Protein AF-A0A2R4WZZ5-F1 (afdb_monomer_lite)

Radius of gyration: 25.38 Å; chains: 1; bounding box: 62×21×71 Å

pLDDT: mean 88.82, std 11.46, range [47.94, 98.69]

Sequence (96 aa):
MSRPRLDRGIDLRAAFGVGTLFVVLAWVFATADLGPAAGFGTDSVTDGVGFALLGLIDASPLVTEGFLLAFILLAVVLDAALGGAVHLARREGGEH

Structure (mmCIF, N/CA/C/O backbone):
data_AF-A0A2R4WZZ5-F1
#
_entry.id   AF-A0A2R4WZZ5-F1
#
loop_
_atom_site.group_PDB
_atom_site.id
_atom_site.type_symbol
_atom_site.label_atom_id
_atom_site.label_alt_id
_atom_site.label_comp_id
_atom_site.label_asym_id
_atom_site.label_entity_id
_atom_site.label_seq_id
_atom_site.pdbx_PDB_ins_code
_atom_site.Cartn_x
_atom_site.Cartn_y
_atom_site.Cartn_z
_atom_site.occupancy
_atom_site.B_iso_or_equiv
_atom_site.auth_seq_id
_atom_site.auth_comp_id
_atom_site.auth_asym_id
_atom_site.auth_atom_id
_atom_site.pdbx_PDB_model_num
ATOM 1 N N . MET A 1 1 ? -40.838 -8.031 -5.671 1.00 51.09 1 MET A N 1
ATOM 2 C CA . MET A 1 1 ? -39.426 -8.379 -5.949 1.00 51.09 1 MET A CA 1
ATOM 3 C C . MET A 1 1 ? -39.217 -8.437 -7.454 1.00 51.09 1 MET A C 1
ATOM 5 O O . MET A 1 1 ? -39.821 -9.283 -8.102 1.00 51.09 1 MET A O 1
ATOM 9 N N . SER A 1 2 ? -38.427 -7.519 -8.016 1.00 64.31 2 SER A N 1
ATOM 10 C CA . SER A 1 2 ? -38.055 -7.556 -9.437 1.00 64.31 2 SER A CA 1
ATOM 11 C C . SER A 1 2 ? -36.894 -8.536 -9.619 1.00 64.31 2 SER A C 1
ATOM 13 O O . SER A 1 2 ? -35.930 -8.486 -8.859 1.00 64.31 2 SER A O 1
ATOM 15 N N . ARG A 1 3 ? -37.008 -9.474 -10.566 1.00 69.00 3 ARG A N 1
ATOM 16 C CA . ARG A 1 3 ? -35.958 -10.469 -10.835 1.00 69.00 3 ARG A CA 1
ATOM 17 C C . ARG A 1 3 ? -34.821 -9.808 -11.631 1.00 69.00 3 ARG A C 1
ATOM 19 O O . ARG A 1 3 ? -35.129 -9.206 -12.662 1.00 69.00 3 ARG A O 1
ATOM 26 N N . PRO A 1 4 ? -33.544 -9.939 -11.222 1.00 73.25 4 PRO A N 1
ATOM 27 C CA . PRO A 1 4 ? -32.418 -9.479 -12.028 1.00 73.25 4 PRO A CA 1
ATOM 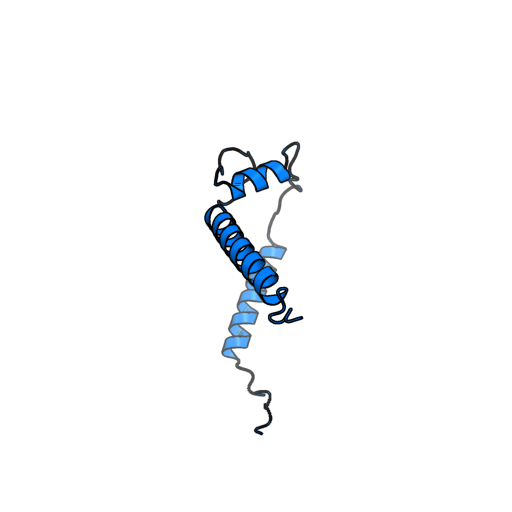28 C C . PRO A 1 4 ? -32.430 -10.210 -13.372 1.00 73.25 4 PRO A C 1
ATOM 30 O O . PRO A 1 4 ? -32.533 -11.438 -13.420 1.00 73.25 4 PRO A O 1
ATOM 33 N N . ARG A 1 5 ? -32.367 -9.459 -14.471 1.00 74.69 5 ARG A N 1
ATOM 34 C CA . ARG A 1 5 ? -32.235 -10.005 -15.822 1.00 74.69 5 ARG A CA 1
ATOM 35 C C . ARG A 1 5 ? -30.807 -9.746 -16.268 1.00 74.69 5 ARG A C 1
ATOM 37 O O . ARG A 1 5 ? -30.372 -8.603 -16.242 1.00 74.69 5 ARG A O 1
ATOM 44 N N . LEU A 1 6 ? -30.098 -10.804 -16.652 1.00 64.44 6 LEU A N 1
ATOM 45 C CA . LEU A 1 6 ? -28.835 -10.673 -17.370 1.00 64.44 6 LEU A CA 1
ATOM 46 C C . LEU A 1 6 ? -29.111 -9.875 -18.643 1.00 64.44 6 LEU A C 1
ATOM 48 O O . LEU A 1 6 ? -29.947 -10.292 -19.452 1.00 64.44 6 LEU A O 1
ATOM 52 N N . ASP A 1 7 ? -28.453 -8.726 -18.776 1.00 69.12 7 ASP A N 1
ATOM 53 C CA . ASP A 1 7 ? -28.462 -7.971 -20.018 1.00 69.12 7 ASP A CA 1
ATOM 54 C C . ASP A 1 7 ? -27.798 -8.843 -21.088 1.00 69.12 7 ASP A C 1
ATOM 56 O O . ASP A 1 7 ? -26.631 -9.215 -20.981 1.00 69.12 7 ASP A O 1
ATOM 60 N N . ARG A 1 8 ? -28.594 -9.280 -22.067 1.00 70.56 8 ARG A N 1
ATOM 61 C CA . ARG A 1 8 ? -28.127 -10.127 -23.175 1.00 70.56 8 ARG A CA 1
ATOM 62 C C . ARG A 1 8 ? -27.583 -9.284 -24.329 1.00 70.56 8 ARG A C 1
ATOM 64 O O . ARG A 1 8 ? -27.190 -9.849 -25.346 1.00 70.56 8 ARG A O 1
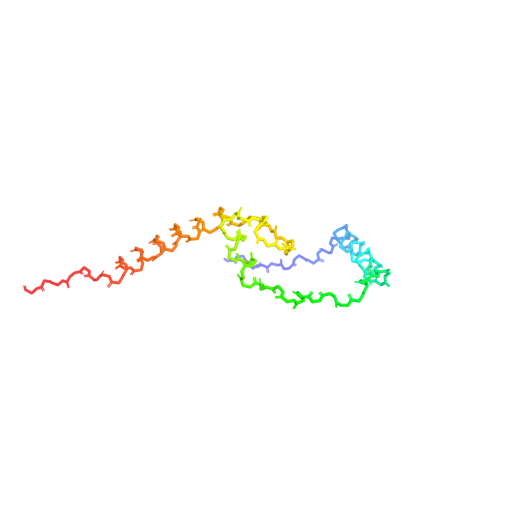ATOM 71 N N . GLY A 1 9 ? -27.593 -7.956 -24.195 1.00 73.06 9 GLY A N 1
ATOM 72 C CA . GLY A 1 9 ? -26.945 -7.048 -25.125 1.00 73.06 9 GLY A CA 1
ATOM 73 C C . GLY A 1 9 ? -25.434 -7.134 -24.967 1.00 73.06 9 GLY A C 1
ATOM 74 O O . GLY A 1 9 ? -24.870 -6.613 -24.012 1.00 73.06 9 GLY A O 1
ATOM 75 N N . ILE A 1 10 ? -24.762 -7.794 -25.907 1.00 73.06 10 ILE A N 1
ATOM 76 C CA . ILE A 1 10 ? -23.307 -7.689 -26.006 1.00 73.06 10 ILE A CA 1
ATOM 77 C C . ILE A 1 10 ? -22.995 -6.274 -26.502 1.00 73.06 10 ILE A C 1
ATOM 79 O O . ILE A 1 10 ? -23.304 -5.938 -27.647 1.00 73.06 10 ILE A O 1
ATOM 83 N N . ASP A 1 11 ? -22.376 -5.448 -25.658 1.00 84.44 11 ASP A N 1
ATOM 84 C CA . ASP A 1 11 ? -21.825 -4.168 -26.096 1.00 84.44 11 ASP A CA 1
ATOM 85 C C . ASP A 1 11 ? -20.552 -4.419 -26.914 1.00 84.44 11 ASP A C 1
ATOM 87 O O . ASP A 1 11 ? -19.456 -4.635 -26.387 1.00 84.44 11 ASP A O 1
ATOM 91 N N . LEU A 1 12 ? -20.714 -4.398 -28.236 1.00 83.12 12 LEU A N 1
ATOM 92 C CA . LEU A 1 12 ? -19.634 -4.599 -29.198 1.00 83.12 12 LEU A CA 1
ATOM 93 C C . LEU A 1 12 ? -18.498 -3.578 -29.036 1.00 83.12 12 LEU A C 1
ATOM 95 O O . LEU A 1 12 ? -17.356 -3.893 -29.366 1.00 83.12 12 LEU A O 1
ATOM 99 N N . ARG A 1 13 ? -18.772 -2.379 -28.504 1.00 87.12 13 ARG A N 1
ATOM 100 C CA . ARG A 1 13 ? -17.742 -1.355 -28.271 1.00 87.12 13 ARG A CA 1
ATOM 101 C C . ARG A 1 13 ? -16.860 -1.737 -27.090 1.00 87.12 13 ARG A C 1
ATOM 103 O O . ARG A 1 13 ? -15.637 -1.674 -27.197 1.00 87.12 13 ARG A O 1
ATOM 110 N N . ALA A 1 14 ? -17.474 -2.184 -25.996 1.00 86.38 14 ALA A N 1
ATOM 111 C CA . ALA A 1 14 ? -16.754 -2.690 -24.832 1.00 86.38 14 ALA A CA 1
ATOM 112 C C . ALA A 1 14 ? -15.952 -3.955 -25.181 1.00 86.38 14 ALA A C 1
ATOM 114 O O . ALA A 1 14 ? -14.770 -4.048 -24.847 1.00 86.38 14 ALA A O 1
ATOM 115 N N . ALA A 1 15 ? -16.559 -4.889 -25.925 1.00 86.94 15 ALA A N 1
ATOM 116 C CA . ALA A 1 15 ? -15.890 -6.105 -26.386 1.00 86.94 15 ALA A CA 1
ATOM 117 C C . ALA A 1 15 ? -14.664 -5.793 -27.261 1.00 86.94 15 ALA A C 1
ATOM 119 O O . ALA A 1 15 ? -13.603 -6.389 -27.077 1.00 86.94 15 ALA A O 1
ATOM 120 N N . PHE A 1 16 ? -14.778 -4.819 -28.167 1.00 94.50 16 PHE A N 1
ATOM 121 C CA . PHE A 1 16 ? -13.660 -4.368 -28.993 1.00 94.50 16 PHE A CA 1
ATOM 122 C C . PHE A 1 16 ? -12.550 -3.703 -28.168 1.00 94.50 16 PHE A C 1
ATOM 124 O O . PHE A 1 16 ? -11.372 -3.973 -28.402 1.00 94.50 16 PHE A O 1
ATOM 131 N N . GLY A 1 17 ? -12.903 -2.870 -27.183 1.00 94.31 17 GLY A N 1
ATOM 132 C CA . GLY A 1 17 ? -11.928 -2.212 -26.309 1.00 94.31 17 GLY A CA 1
ATOM 133 C C . GLY A 1 17 ? -11.105 -3.213 -25.498 1.00 94.31 17 GLY A C 1
ATOM 134 O O . GLY A 1 17 ? -9.875 -3.171 -25.521 1.00 94.31 17 GLY A O 1
ATOM 135 N N . VAL A 1 18 ? -11.773 -4.170 -24.849 1.00 94.12 18 VAL A N 1
ATOM 136 C CA . VAL A 1 18 ? -11.103 -5.234 -24.085 1.00 94.12 18 VAL A CA 1
ATOM 137 C C . VAL A 1 18 ? -10.287 -6.142 -25.006 1.00 94.12 18 VAL A C 1
ATOM 139 O O . VAL A 1 18 ? -9.142 -6.456 -24.688 1.00 94.12 18 VAL A O 1
ATOM 142 N N . GLY A 1 19 ? -10.835 -6.523 -26.164 1.00 96.44 19 GLY A N 1
ATOM 143 C CA . GLY A 1 19 ? -10.127 -7.343 -27.149 1.00 96.44 19 GLY A CA 1
ATOM 144 C C . GLY A 1 19 ? -8.851 -6.671 -27.656 1.00 96.44 19 GLY A C 1
ATOM 145 O O . GLY A 1 19 ? -7.806 -7.309 -27.738 1.00 96.44 19 GLY A O 1
ATOM 146 N N . THR A 1 20 ? -8.909 -5.364 -27.918 1.00 96.88 20 THR A N 1
ATOM 147 C CA . THR A 1 20 ? -7.746 -4.575 -28.342 1.00 96.88 20 THR A CA 1
ATOM 148 C C . THR A 1 20 ? -6.683 -4.526 -27.247 1.00 96.88 20 THR A C 1
ATOM 150 O O . THR A 1 20 ? -5.520 -4.820 -27.517 1.00 96.88 20 THR A O 1
ATOM 153 N N . LEU A 1 21 ? -7.071 -4.219 -26.002 1.00 96.88 21 LEU A N 1
ATOM 154 C CA . LEU A 1 21 ? -6.147 -4.219 -24.864 1.00 96.88 21 LEU A CA 1
ATOM 155 C C . LEU A 1 21 ? -5.488 -5.593 -24.676 1.00 96.88 21 LEU A C 1
ATOM 157 O O . LEU A 1 21 ? -4.282 -5.673 -24.460 1.00 96.88 21 LEU A O 1
ATOM 161 N N . PHE A 1 22 ? -6.262 -6.671 -24.811 1.00 97.56 22 PHE A N 1
ATOM 162 C CA . PHE A 1 22 ? -5.750 -8.034 -24.715 1.00 97.56 22 PHE A CA 1
ATOM 163 C C . PHE A 1 22 ? -4.713 -8.338 -25.800 1.00 97.56 22 PHE A C 1
ATOM 165 O O . PHE A 1 22 ? -3.648 -8.862 -25.485 1.00 97.56 22 PHE A O 1
ATOM 172 N N . VAL A 1 23 ? -4.983 -7.978 -27.059 1.00 98.25 23 VAL A N 1
ATOM 173 C CA . VAL A 1 23 ? -4.034 -8.181 -28.168 1.00 98.25 23 VAL A CA 1
ATOM 174 C C . VAL A 1 23 ? -2.740 -7.400 -27.938 1.00 98.25 23 VAL A C 1
ATOM 176 O O . VAL A 1 23 ? -1.661 -7.948 -28.149 1.00 98.25 23 VAL A O 1
ATOM 179 N N . VAL A 1 24 ? -2.826 -6.156 -27.457 1.00 98.19 24 VAL A N 1
ATOM 180 C CA . VAL A 1 24 ? -1.644 -5.346 -27.119 1.00 98.19 24 VAL A CA 1
ATOM 181 C C . VAL A 1 24 ? -0.829 -6.002 -26.005 1.00 98.19 24 VAL A C 1
ATOM 183 O O . VAL A 1 24 ? 0.379 -6.155 -26.152 1.00 98.19 24 VAL A O 1
ATOM 186 N N . LEU A 1 25 ? -1.470 -6.440 -24.917 1.00 97.75 25 LEU A N 1
ATOM 187 C CA . LEU A 1 25 ? -0.782 -7.123 -23.816 1.00 97.75 25 LEU A CA 1
ATOM 188 C C . LEU A 1 25 ? -0.150 -8.443 -24.268 1.00 97.75 25 LEU A C 1
ATOM 190 O O . LEU A 1 25 ? 0.999 -8.711 -23.933 1.00 97.75 25 LEU A O 1
ATOM 194 N N . ALA A 1 26 ? -0.863 -9.241 -25.066 1.00 97.56 26 ALA A N 1
ATOM 195 C CA . ALA A 1 26 ? -0.343 -10.489 -25.617 1.00 97.56 26 ALA A CA 1
ATOM 196 C C . ALA A 1 26 ? 0.883 -10.246 -26.507 1.00 97.56 26 ALA A C 1
ATOM 198 O O . ALA A 1 26 ? 1.875 -10.962 -26.394 1.00 97.56 26 ALA A O 1
ATOM 199 N N . TRP A 1 27 ? 0.839 -9.212 -27.351 1.00 98.00 27 TRP A N 1
ATOM 200 C CA . TRP A 1 27 ? 1.974 -8.804 -28.174 1.00 98.00 27 TRP A CA 1
ATOM 201 C C . TRP A 1 27 ? 3.171 -8.371 -27.324 1.00 98.00 27 TRP A C 1
ATOM 203 O O . TRP A 1 27 ? 4.285 -8.836 -27.556 1.00 98.00 27 TRP A O 1
ATOM 213 N N . VAL A 1 28 ? 2.949 -7.518 -26.318 1.00 97.19 28 VAL A N 1
ATOM 214 C CA . VAL A 1 28 ? 4.001 -7.076 -25.392 1.00 97.19 28 VAL A CA 1
ATOM 215 C C . VAL A 1 28 ? 4.619 -8.276 -24.683 1.00 97.19 28 VAL A C 1
ATOM 217 O O . VAL A 1 28 ? 5.830 -8.421 -24.713 1.00 97.19 28 VAL A O 1
ATOM 220 N N . PHE A 1 29 ? 3.822 -9.186 -24.121 1.00 95.12 29 PHE A N 1
ATOM 221 C CA . PHE A 1 29 ? 4.357 -10.363 -23.432 1.00 95.12 29 PHE A CA 1
ATOM 222 C C . PHE A 1 29 ? 5.099 -11.331 -24.356 1.00 95.12 29 PHE A C 1
ATOM 224 O O . PHE A 1 29 ? 6.089 -11.917 -23.934 1.00 95.12 29 PHE A O 1
ATOM 231 N N . ALA A 1 30 ? 4.656 -11.496 -25.604 1.00 95.69 30 ALA A N 1
ATOM 232 C CA . ALA A 1 30 ? 5.332 -12.363 -26.568 1.00 95.69 30 ALA A CA 1
ATOM 233 C C . ALA A 1 30 ? 6.670 -11.787 -27.061 1.00 95.69 30 ALA A C 1
ATOM 235 O O . ALA A 1 30 ? 7.541 -12.542 -27.485 1.00 95.69 30 ALA A O 1
ATOM 236 N N . THR A 1 31 ? 6.813 -10.460 -27.049 1.00 96.31 31 THR A N 1
ATOM 237 C CA . THR A 1 31 ? 7.990 -9.751 -27.578 1.00 96.31 31 THR A CA 1
ATOM 238 C C . THR A 1 31 ? 8.907 -9.192 -26.493 1.00 96.31 31 THR A C 1
ATOM 240 O O . THR A 1 31 ? 10.014 -8.758 -26.807 1.00 96.31 31 THR A O 1
ATOM 243 N N . ALA A 1 32 ? 8.473 -9.195 -25.233 1.00 95.25 32 ALA A N 1
ATOM 244 C CA . ALA A 1 32 ? 9.245 -8.678 -24.117 1.00 95.25 32 ALA A CA 1
ATOM 245 C C . ALA A 1 32 ? 10.479 -9.548 -23.859 1.00 95.25 32 ALA A C 1
ATOM 247 O O . ALA A 1 32 ? 10.370 -10.750 -23.619 1.00 95.25 32 ALA A O 1
ATOM 248 N N . ASP A 1 33 ? 11.647 -8.913 -23.844 1.00 92.25 33 ASP A N 1
ATOM 249 C CA . ASP A 1 33 ? 12.851 -9.491 -23.262 1.00 92.25 33 ASP A CA 1
ATOM 250 C C . ASP A 1 33 ? 12.905 -9.107 -21.781 1.00 92.25 33 ASP A C 1
ATOM 252 O O . ASP A 1 33 ? 12.995 -7.930 -21.429 1.00 92.25 33 ASP A O 1
ATOM 256 N N . LEU A 1 34 ? 12.788 -10.110 -20.915 1.00 84.88 34 LEU A N 1
ATOM 257 C CA . LEU A 1 34 ? 12.831 -9.938 -19.463 1.00 84.88 34 LEU A CA 1
ATOM 258 C C . LEU A 1 34 ? 14.262 -10.038 -18.914 1.00 84.88 34 LEU A C 1
ATOM 260 O O . LEU A 1 34 ? 14.473 -9.814 -17.723 1.00 84.88 34 LEU A O 1
ATOM 264 N N . GLY A 1 35 ? 15.241 -10.369 -19.763 1.00 86.81 35 GLY A N 1
ATOM 265 C CA . GLY A 1 35 ? 16.603 -10.651 -19.342 1.00 86.81 35 GLY A CA 1
ATOM 266 C C . GLY A 1 35 ? 16.711 -11.886 -18.433 1.00 86.81 35 GLY A C 1
ATOM 267 O O . GLY A 1 35 ? 15.760 -12.657 -18.266 1.00 86.81 35 GLY A O 1
ATOM 268 N N . PRO A 1 36 ? 17.894 -12.128 -17.847 1.00 87.56 36 PRO A N 1
ATOM 269 C CA . PRO A 1 36 ? 18.074 -13.181 -16.855 1.00 87.56 36 PRO A CA 1
ATOM 270 C C . PRO A 1 36 ? 17.275 -12.876 -15.582 1.00 87.56 36 PRO A C 1
ATOM 272 O O . PRO A 1 36 ? 17.148 -11.722 -15.179 1.00 87.56 36 PRO A O 1
ATOM 275 N N . ALA A 1 37 ? 16.782 -13.924 -14.915 1.00 81.56 37 ALA A N 1
ATOM 276 C CA . ALA A 1 37 ? 16.061 -13.790 -13.653 1.00 81.56 37 ALA A CA 1
ATOM 277 C C . ALA A 1 37 ? 16.937 -13.094 -12.595 1.00 81.56 37 ALA A C 1
ATOM 279 O O . ALA A 1 37 ? 17.848 -13.697 -12.024 1.00 81.56 37 ALA A O 1
ATOM 280 N N . ALA A 1 38 ? 16.648 -11.821 -12.334 1.00 78.31 38 ALA A N 1
ATOM 281 C CA . ALA A 1 38 ? 17.257 -11.051 -11.263 1.00 78.31 38 ALA A CA 1
ATOM 282 C C . ALA A 1 38 ? 16.493 -11.339 -9.963 1.00 78.31 38 ALA A C 1
ATOM 284 O O . ALA A 1 38 ? 15.386 -10.851 -9.752 1.00 78.31 38 ALA A O 1
ATOM 285 N N . GLY A 1 39 ? 17.055 -12.198 -9.111 1.00 81.38 39 GLY A N 1
ATOM 286 C CA . GLY A 1 39 ? 16.610 -12.309 -7.721 1.00 81.38 39 GLY A CA 1
ATOM 287 C C . GLY A 1 39 ? 17.094 -11.117 -6.888 1.00 81.38 39 GLY A C 1
ATOM 288 O O . GLY A 1 39 ? 17.806 -10.248 -7.381 1.00 81.38 39 GLY A O 1
ATOM 289 N N . PHE A 1 40 ? 16.788 -11.115 -5.594 1.00 82.50 40 PHE A N 1
ATOM 290 C CA . PHE A 1 40 ? 17.207 -10.052 -4.666 1.00 82.50 40 PHE A CA 1
ATOM 291 C C . PHE A 1 40 ? 18.670 -10.171 -4.195 1.00 82.50 40 PHE A C 1
ATOM 293 O O . PHE A 1 40 ? 19.061 -9.536 -3.225 1.00 82.50 40 PHE A O 1
ATOM 300 N N . GLY A 1 41 ? 19.489 -10.997 -4.857 1.00 85.19 41 GLY A N 1
ATOM 301 C CA . GLY A 1 41 ? 20.896 -11.189 -4.500 1.00 85.19 41 GLY A CA 1
ATOM 302 C C . GLY A 1 41 ? 21.087 -11.546 -3.020 1.00 85.19 41 GLY A C 1
ATOM 303 O O . GLY A 1 41 ? 20.527 -12.530 -2.538 1.00 85.19 41 GLY A O 1
ATOM 304 N N . THR A 1 42 ? 21.896 -10.746 -2.322 1.00 85.69 42 THR A N 1
A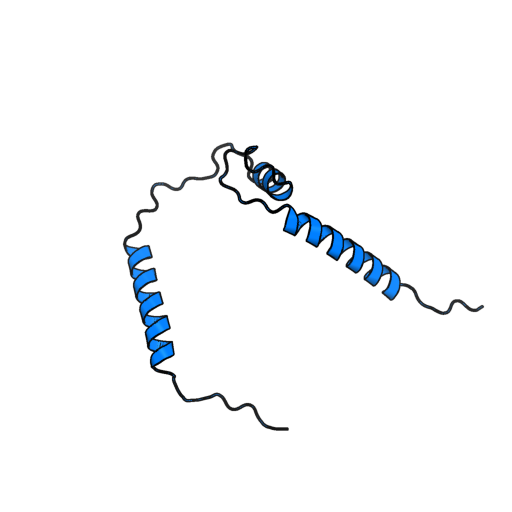TOM 305 C CA . THR A 1 42 ? 22.130 -10.823 -0.868 1.00 85.69 42 THR A CA 1
ATOM 306 C C . THR A 1 42 ? 21.272 -9.845 -0.064 1.00 85.69 42 THR A C 1
ATOM 308 O 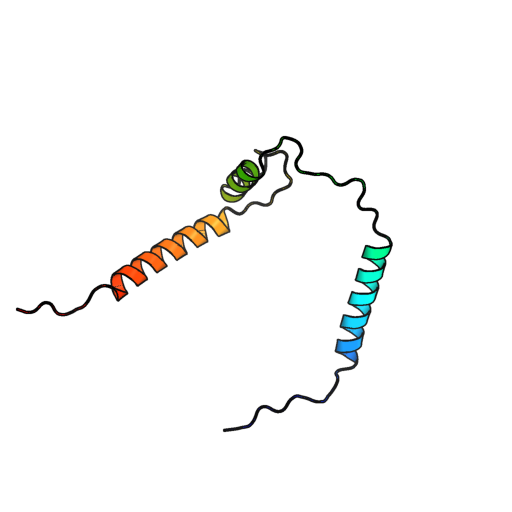O . THR A 1 42 ? 21.403 -9.790 1.157 1.00 85.69 42 THR A O 1
ATOM 311 N N . ASP A 1 43 ? 20.437 -9.048 -0.727 1.00 89.38 43 ASP A N 1
ATOM 312 C CA . ASP A 1 43 ? 19.682 -7.980 -0.088 1.00 89.38 43 ASP A CA 1
ATOM 313 C C . ASP A 1 43 ? 18.457 -8.537 0.654 1.00 89.38 43 ASP A C 1
ATOM 315 O O . ASP A 1 43 ? 17.738 -9.418 0.172 1.00 89.38 43 ASP A O 1
ATOM 319 N N . SER A 1 44 ? 18.204 -8.017 1.858 1.00 89.81 44 SER A N 1
ATOM 320 C CA . SER A 1 44 ? 17.062 -8.425 2.682 1.00 89.81 44 SER A CA 1
ATOM 321 C C . SER A 1 44 ? 15.778 -7.767 2.179 1.00 89.81 44 SER A C 1
ATOM 323 O O . SER A 1 44 ? 15.567 -6.563 2.338 1.00 89.81 44 SER A O 1
ATOM 325 N N . VAL A 1 45 ? 14.873 -8.577 1.622 1.00 91.75 45 VAL A N 1
ATOM 326 C CA . VAL A 1 45 ? 13.520 -8.131 1.241 1.00 91.75 45 VAL A CA 1
ATOM 327 C C . VAL A 1 45 ? 12.752 -7.627 2.463 1.00 91.75 45 VAL A C 1
ATOM 329 O O . VAL A 1 45 ? 12.033 -6.635 2.376 1.00 91.75 45 VAL A O 1
ATOM 332 N N . THR A 1 46 ? 12.928 -8.279 3.614 1.00 93.75 46 THR A N 1
ATOM 333 C CA . THR A 1 46 ? 12.290 -7.878 4.873 1.00 93.75 46 THR A CA 1
ATOM 334 C C . THR A 1 46 ? 12.717 -6.472 5.287 1.00 93.75 46 THR A C 1
ATOM 336 O O . THR A 1 46 ? 11.868 -5.671 5.678 1.00 93.75 46 THR A O 1
ATOM 339 N N . ASP A 1 47 ? 14.004 -6.150 5.146 1.00 94.00 47 ASP A N 1
ATOM 340 C CA . ASP A 1 47 ? 14.531 -4.827 5.490 1.00 94.00 47 ASP A CA 1
ATOM 341 C C . ASP A 1 47 ? 13.986 -3.781 4.517 1.00 94.00 47 ASP A C 1
ATOM 343 O O . ASP A 1 47 ? 13.486 -2.747 4.951 1.00 94.00 47 ASP A O 1
ATOM 347 N N . GLY A 1 48 ? 13.987 -4.082 3.212 1.00 94.12 48 GLY A N 1
ATOM 348 C CA . GLY A 1 48 ? 13.393 -3.220 2.187 1.00 94.12 48 GLY A CA 1
ATOM 349 C C . GLY A 1 48 ? 11.922 -2.895 2.463 1.00 94.12 48 GLY A C 1
ATOM 350 O O . GLY A 1 48 ? 11.525 -1.733 2.401 1.00 94.12 48 GLY A O 1
ATOM 351 N N . VAL A 1 49 ? 11.119 -3.891 2.857 1.00 93.56 49 VAL A N 1
ATOM 352 C CA . VAL A 1 49 ? 9.720 -3.680 3.269 1.00 93.56 49 VAL A CA 1
ATOM 353 C C . VAL A 1 49 ? 9.637 -2.798 4.517 1.00 93.56 49 VAL A C 1
ATOM 355 O O . VAL A 1 49 ? 8.827 -1.873 4.557 1.00 93.56 49 VAL A O 1
ATOM 358 N N . GLY A 1 50 ? 10.474 -3.044 5.528 1.00 94.94 50 GLY A N 1
ATOM 359 C CA . GLY A 1 50 ? 10.517 -2.229 6.744 1.00 94.94 50 GLY A CA 1
ATOM 360 C C . GLY A 1 50 ? 10.850 -0.762 6.461 1.00 94.94 50 GLY A C 1
ATOM 361 O O . GLY A 1 50 ? 10.162 0.137 6.947 1.00 94.94 50 GLY A O 1
ATOM 362 N N . PHE A 1 51 ? 11.855 -0.510 5.623 1.00 96.44 51 PHE A N 1
ATOM 363 C CA . PHE A 1 51 ? 12.232 0.834 5.199 1.00 96.44 51 PHE A CA 1
ATOM 364 C C . PHE A 1 51 ? 11.119 1.522 4.402 1.00 96.44 51 PHE A C 1
ATOM 366 O O . PHE A 1 51 ? 10.767 2.662 4.706 1.00 96.44 51 PHE A O 1
ATOM 373 N N . ALA A 1 52 ? 10.491 0.816 3.460 1.00 96.12 52 ALA A N 1
ATOM 374 C CA . ALA A 1 52 ? 9.372 1.323 2.670 1.00 96.12 52 ALA A CA 1
ATOM 375 C C . ALA A 1 52 ? 8.159 1.715 3.541 1.00 96.12 52 ALA A C 1
ATOM 3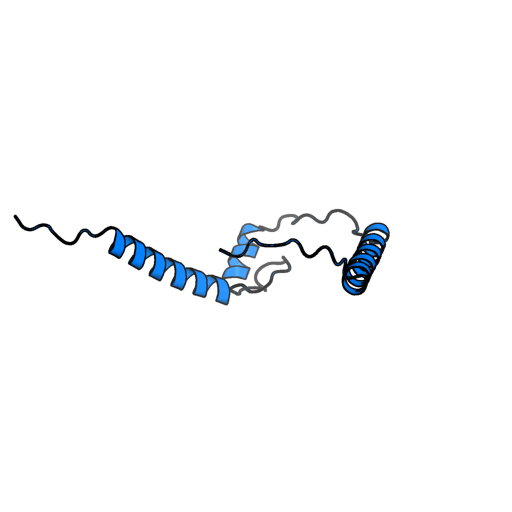77 O O . ALA A 1 52 ? 7.564 2.779 3.342 1.00 96.12 52 ALA A O 1
ATOM 378 N N . LEU A 1 53 ? 7.824 0.907 4.557 1.00 96.44 53 LEU A N 1
ATOM 379 C CA . LEU A 1 53 ? 6.749 1.197 5.518 1.00 96.44 53 LEU A CA 1
ATOM 380 C C . LEU A 1 53 ? 7.009 2.460 6.342 1.00 96.44 53 LEU A C 1
ATOM 382 O O . LEU A 1 53 ? 6.067 3.161 6.700 1.00 96.44 53 LEU A O 1
ATOM 386 N N . LEU A 1 54 ? 8.274 2.761 6.625 1.00 95.50 54 LEU A N 1
ATOM 387 C CA . LEU A 1 54 ? 8.674 3.938 7.393 1.00 95.50 54 LEU A CA 1
ATOM 388 C C . LEU A 1 54 ? 9.005 5.154 6.510 1.00 95.50 54 LEU A C 1
ATOM 390 O O . LEU A 1 54 ? 9.295 6.226 7.034 1.00 95.50 54 LEU A O 1
ATOM 394 N N . GLY A 1 55 ? 8.927 5.018 5.182 1.00 94.88 55 GLY A N 1
ATOM 395 C CA . GLY A 1 55 ? 9.254 6.083 4.229 1.00 94.88 55 GLY A CA 1
ATOM 396 C C . GLY A 1 55 ? 10.757 6.297 4.006 1.00 94.88 55 GLY A C 1
ATOM 397 O O . GLY A 1 55 ? 11.145 7.323 3.455 1.00 94.88 55 GLY A O 1
ATOM 398 N N . LEU A 1 56 ? 11.606 5.348 4.410 1.00 95.31 56 LEU A N 1
ATOM 399 C CA . LEU A 1 56 ? 13.061 5.375 4.228 1.00 95.31 56 LEU A CA 1
ATOM 400 C C . LEU A 1 56 ? 13.455 4.731 2.884 1.00 95.31 56 LEU A C 1
ATOM 402 O O . LEU A 1 56 ? 14.236 3.785 2.849 1.00 95.31 56 LEU A O 1
ATOM 406 N N . ILE A 1 57 ? 12.907 5.222 1.772 1.00 89.94 57 ILE A N 1
ATOM 407 C CA . ILE A 1 57 ? 13.058 4.590 0.443 1.00 89.94 57 ILE A CA 1
ATOM 408 C C . ILE A 1 57 ? 14.517 4.468 -0.035 1.00 89.94 57 ILE A C 1
ATOM 410 O O . ILE A 1 57 ? 14.833 3.550 -0.781 1.00 89.94 57 ILE A O 1
ATOM 414 N N . ASP A 1 58 ? 15.418 5.324 0.456 1.00 91.81 58 ASP A N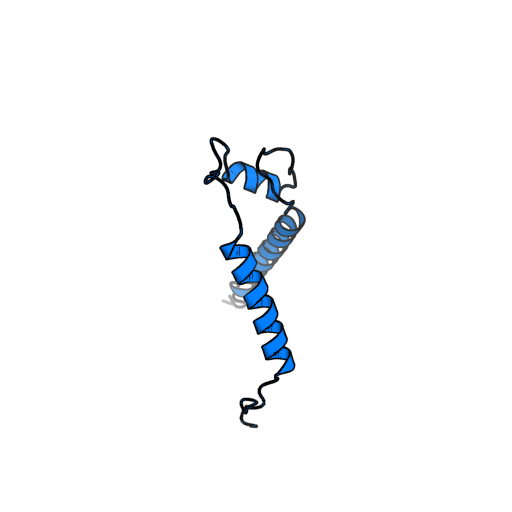 1
ATOM 415 C CA . ASP A 1 58 ? 16.842 5.318 0.086 1.00 91.81 58 ASP A CA 1
ATOM 416 C C . ASP A 1 58 ? 17.719 4.434 0.998 1.00 91.81 58 ASP A C 1
ATOM 418 O O . ASP A 1 58 ? 18.931 4.344 0.809 1.00 91.81 58 ASP A O 1
ATOM 422 N N . ALA A 1 59 ? 17.138 3.791 2.018 1.00 91.19 59 ALA A N 1
ATOM 423 C CA . ALA A 1 59 ? 17.875 2.938 2.956 1.00 91.19 59 ALA A CA 1
ATOM 424 C C . ALA A 1 59 ? 18.063 1.494 2.454 1.00 91.19 59 ALA A C 1
ATOM 426 O O . ALA A 1 59 ? 18.749 0.700 3.098 1.00 91.19 59 ALA A O 1
ATOM 427 N N . SER A 1 60 ? 17.468 1.149 1.309 1.00 88.31 60 SER A N 1
ATOM 428 C CA . SER A 1 60 ? 17.585 -0.157 0.664 1.00 88.31 60 SER A CA 1
ATOM 429 C C . SER A 1 60 ? 17.996 0.006 -0.800 1.00 88.31 60 SER A C 1
ATOM 431 O O . SER A 1 60 ? 17.517 0.925 -1.459 1.00 88.31 60 SER A O 1
ATOM 433 N N . PRO A 1 61 ? 18.826 -0.896 -1.351 1.00 87.25 61 PRO A N 1
ATOM 434 C CA . PRO A 1 61 ? 19.080 -0.939 -2.790 1.00 87.25 61 PRO A CA 1
ATOM 435 C C . PRO A 1 61 ? 17.868 -1.445 -3.594 1.00 87.25 61 PRO A C 1
ATOM 437 O O . PRO A 1 61 ? 17.866 -1.343 -4.822 1.00 87.25 61 PRO A O 1
ATOM 440 N N . LEU A 1 62 ? 16.839 -1.998 -2.934 1.00 88.38 62 LEU A N 1
ATOM 441 C CA . LEU A 1 62 ? 15.605 -2.406 -3.599 1.00 88.38 62 LEU A CA 1
ATOM 442 C C . LEU A 1 62 ? 14.802 -1.176 -4.036 1.00 88.38 62 LEU A C 1
ATOM 444 O O . LEU A 1 62 ? 14.501 -0.293 -3.234 1.00 88.38 62 LEU A O 1
ATOM 448 N N . VAL A 1 63 ? 14.360 -1.183 -5.296 1.00 85.69 63 VAL A N 1
ATOM 449 C CA . VAL A 1 63 ? 13.393 -0.206 -5.811 1.00 85.69 63 VAL A CA 1
ATOM 450 C C . VAL A 1 63 ? 12.064 -0.421 -5.087 1.00 85.69 63 VAL A C 1
ATOM 452 O O . VAL A 1 63 ? 11.371 -1.413 -5.318 1.00 85.69 63 VAL A O 1
ATOM 455 N N . THR A 1 64 ? 11.732 0.493 -4.179 1.00 87.06 64 THR A N 1
ATOM 456 C CA . THR A 1 64 ? 10.530 0.440 -3.343 1.00 87.06 64 THR A CA 1
ATOM 457 C C . THR A 1 64 ? 9.796 1.774 -3.371 1.00 87.06 64 THR A C 1
ATOM 459 O O . THR A 1 64 ? 10.383 2.822 -3.625 1.00 87.06 64 THR A O 1
ATOM 462 N N . GLU A 1 65 ? 8.494 1.722 -3.101 1.00 90.69 65 GLU A N 1
ATOM 463 C CA . GLU A 1 65 ? 7.648 2.903 -2.931 1.00 90.69 65 GLU A CA 1
ATOM 464 C C . GLU A 1 65 ? 7.434 3.195 -1.442 1.00 90.69 65 GLU A C 1
ATOM 466 O O . GLU A 1 65 ? 7.478 2.294 -0.603 1.00 90.69 65 GLU A O 1
ATOM 471 N N . GLY A 1 66 ? 7.169 4.456 -1.096 1.00 93.31 66 GLY A N 1
ATOM 472 C CA . GLY A 1 66 ? 6.877 4.847 0.283 1.00 93.31 66 GLY A CA 1
ATOM 473 C C . GLY A 1 66 ? 5.455 4.466 0.708 1.00 93.31 66 GLY A C 1
ATOM 474 O O . GLY A 1 66 ? 4.481 4.912 0.105 1.00 93.31 66 GLY A O 1
ATOM 475 N N . PHE A 1 67 ? 5.317 3.721 1.808 1.00 96.50 67 PHE A N 1
ATOM 476 C CA . PHE A 1 67 ? 4.024 3.283 2.359 1.00 96.50 67 PHE A CA 1
ATOM 477 C C . PHE A 1 67 ? 3.687 3.905 3.720 1.00 96.50 67 PHE A C 1
ATOM 479 O O . PHE A 1 67 ? 2.762 3.453 4.395 1.00 96.50 67 PHE A O 1
ATOM 486 N N . LEU A 1 68 ? 4.384 4.975 4.114 1.00 97.06 68 LEU A N 1
ATOM 487 C CA . LEU A 1 68 ? 4.226 5.599 5.431 1.00 97.06 68 LEU A CA 1
ATOM 488 C C . LEU A 1 68 ? 2.776 5.996 5.741 1.00 97.06 68 LEU A C 1
ATOM 490 O O . LEU A 1 68 ? 2.275 5.727 6.831 1.00 97.06 68 LEU A O 1
ATOM 494 N N . LEU A 1 69 ? 2.068 6.582 4.771 1.00 97.62 69 LEU A N 1
ATOM 495 C CA . LEU A 1 69 ? 0.663 6.945 4.961 1.00 97.62 69 LEU A CA 1
ATOM 496 C C . LEU A 1 69 ? -0.214 5.710 5.204 1.00 97.62 69 LEU A C 1
ATOM 498 O O . LEU A 1 69 ? -1.048 5.719 6.106 1.00 97.62 69 LEU A O 1
ATOM 502 N N . ALA A 1 70 ? -0.018 4.647 4.421 1.00 97.56 70 ALA A N 1
ATOM 503 C CA . ALA A 1 70 ? -0.765 3.404 4.585 1.00 97.56 70 ALA A CA 1
ATOM 504 C C . ALA A 1 70 ? -0.486 2.766 5.954 1.00 97.56 70 ALA A C 1
ATOM 506 O O . ALA A 1 70 ? -1.422 2.325 6.615 1.00 97.56 70 ALA A O 1
ATOM 507 N N . PHE A 1 71 ? 0.770 2.783 6.410 1.00 97.38 71 PHE A N 1
ATOM 508 C CA . PHE A 1 71 ? 1.161 2.302 7.735 1.00 97.38 71 PHE A CA 1
ATOM 509 C C . PHE A 1 71 ? 0.463 3.078 8.864 1.00 97.38 71 PHE A C 1
ATOM 511 O O . PHE A 1 71 ? -0.092 2.476 9.782 1.00 97.38 71 PHE A O 1
ATOM 518 N N . ILE A 1 72 ? 0.412 4.410 8.768 1.00 98.06 72 ILE A N 1
ATOM 519 C CA . ILE A 1 72 ? -0.272 5.258 9.756 1.00 98.06 72 ILE A CA 1
ATOM 520 C C . ILE A 1 72 ? -1.785 5.007 9.748 1.00 98.06 72 ILE A C 1
ATOM 522 O O . ILE A 1 72 ? -2.390 4.852 10.808 1.00 98.06 72 ILE A O 1
ATOM 526 N N . LEU A 1 73 ? -2.407 4.931 8.568 1.00 98.62 73 LEU A N 1
ATOM 527 C CA . LEU A 1 73 ? -3.838 4.633 8.455 1.00 98.62 73 LEU A CA 1
ATOM 528 C C . LEU A 1 73 ? -4.171 3.258 9.032 1.00 98.62 73 LEU A C 1
ATOM 530 O O . LEU A 1 73 ? -5.171 3.116 9.732 1.00 98.62 73 LEU A O 1
ATOM 534 N N . LEU A 1 74 ? -3.319 2.263 8.782 1.00 98.00 74 LEU A N 1
ATOM 535 C CA . LEU A 1 74 ? -3.457 0.934 9.356 1.00 98.00 74 LEU A CA 1
ATOM 536 C C . LEU A 1 74 ? -3.434 1.008 10.889 1.00 98.00 74 LEU A C 1
ATOM 538 O O . LEU A 1 74 ? -4.327 0.457 11.523 1.00 98.00 74 LEU A O 1
ATOM 542 N N . ALA A 1 75 ? -2.498 1.750 11.489 1.00 98.00 75 ALA A N 1
ATOM 543 C CA . ALA A 1 75 ? -2.446 1.933 12.941 1.00 98.00 75 ALA A CA 1
ATOM 544 C C . ALA A 1 75 ? -3.744 2.537 13.510 1.00 98.00 75 ALA A C 1
ATOM 546 O O . ALA A 1 75 ? -4.279 2.020 14.489 1.00 98.00 75 ALA A O 1
ATOM 547 N N . VAL A 1 76 ? -4.295 3.571 12.863 1.00 98.56 76 VAL A N 1
ATOM 548 C CA . VAL A 1 76 ? -5.575 4.187 13.262 1.00 98.56 76 VAL A CA 1
ATOM 549 C C . VAL A 1 76 ? -6.734 3.194 13.153 1.00 98.56 76 VAL A C 1
ATOM 551 O O . VAL A 1 76 ? -7.573 3.107 14.048 1.00 98.56 76 VAL A O 1
ATOM 554 N N . VAL A 1 77 ? -6.784 2.422 12.066 1.00 98.69 77 VAL A N 1
ATOM 555 C CA . VAL A 1 77 ? -7.825 1.408 11.862 1.00 98.69 77 VAL A CA 1
ATOM 556 C C . VAL A 1 77 ? -7.723 0.302 12.908 1.00 98.69 77 VAL A C 1
ATOM 558 O O . VAL A 1 77 ? -8.752 -0.102 13.445 1.00 98.69 77 VAL A O 1
ATOM 561 N N . LEU A 1 78 ? -6.516 -0.178 13.225 1.00 98.31 78 LEU A N 1
ATOM 562 C CA . LEU A 1 78 ? -6.327 -1.194 14.260 1.00 98.31 78 LEU A CA 1
ATOM 563 C C . LEU A 1 78 ? -6.724 -0.676 15.643 1.00 98.31 78 LEU A C 1
ATOM 565 O O . LEU A 1 78 ? -7.353 -1.424 16.386 1.00 98.31 78 LEU A O 1
ATOM 569 N N . ASP A 1 79 ? -6.406 0.574 15.977 1.00 98.31 79 ASP A N 1
ATOM 570 C CA . ASP A 1 79 ? -6.805 1.187 17.249 1.00 98.31 79 ASP A CA 1
ATOM 571 C C . ASP A 1 79 ? -8.334 1.261 17.382 1.00 98.31 79 ASP A C 1
ATOM 573 O O . ASP A 1 79 ? -8.915 0.764 18.350 1.00 98.31 79 ASP A O 1
ATOM 577 N N . ALA A 1 80 ? -9.013 1.761 16.346 1.00 98.31 80 ALA A N 1
ATOM 578 C CA . ALA A 1 80 ? -10.471 1.813 16.308 1.00 98.31 80 ALA A CA 1
ATOM 579 C C . ALA A 1 80 ? -11.110 0.413 16.334 1.00 98.31 80 ALA A C 1
ATOM 581 O O . ALA A 1 80 ? -12.115 0.202 17.013 1.00 98.31 80 ALA A O 1
ATOM 582 N N . ALA A 1 81 ? -10.532 -0.555 15.618 1.00 98.44 81 ALA A N 1
ATOM 583 C CA . ALA A 1 81 ? -11.011 -1.933 15.596 1.00 98.44 81 ALA A CA 1
ATOM 584 C C . ALA A 1 81 ? -10.837 -2.611 16.958 1.00 98.44 81 ALA A C 1
ATOM 586 O O . ALA A 1 81 ? -11.746 -3.305 17.410 1.00 98.44 81 ALA A O 1
ATOM 587 N N . LEU A 1 82 ? -9.709 -2.383 17.635 1.00 97.88 82 LEU A N 1
ATOM 588 C CA . LEU A 1 82 ? -9.462 -2.889 18.979 1.00 97.88 82 LEU A CA 1
ATOM 589 C C . LEU A 1 82 ? -10.430 -2.257 19.984 1.00 97.88 82 LEU A C 1
ATOM 591 O O . LEU A 1 82 ? -11.066 -2.980 20.750 1.00 97.88 82 LEU A O 1
ATOM 595 N N . GLY A 1 83 ? -10.608 -0.935 19.938 1.00 97.69 83 GLY A N 1
ATOM 596 C CA . GLY A 1 83 ? -11.591 -0.226 20.758 1.00 97.69 83 GLY A CA 1
ATOM 597 C C . GLY A 1 83 ? -13.019 -0.728 20.520 1.00 97.69 83 GLY A C 1
ATOM 598 O O . GLY A 1 83 ? -13.745 -1.011 21.473 1.00 97.69 83 GLY A O 1
ATOM 599 N N . GLY A 1 84 ? -13.400 -0.927 19.257 1.00 96.56 84 GLY A N 1
ATOM 600 C CA . GLY A 1 84 ? -14.690 -1.496 18.869 1.00 96.56 84 GLY A CA 1
ATOM 601 C C . GLY A 1 84 ? -14.873 -2.935 19.352 1.00 96.56 84 GLY A C 1
ATOM 602 O O . GLY A 1 84 ? -15.911 -3.262 19.920 1.00 96.56 84 GLY A O 1
ATOM 603 N N . ALA A 1 85 ? -13.857 -3.786 19.199 1.00 97.12 85 ALA A N 1
ATOM 604 C CA . ALA A 1 85 ? -13.887 -5.167 19.672 1.00 97.12 85 ALA A CA 1
ATOM 605 C C . ALA A 1 85 ? -14.040 -5.239 21.198 1.00 97.12 85 ALA A C 1
ATOM 607 O O . ALA A 1 85 ? -14.861 -6.007 21.697 1.00 97.12 85 ALA A O 1
ATOM 608 N N . VAL A 1 86 ? -13.304 -4.405 21.940 1.00 96.69 86 VAL A N 1
ATOM 609 C CA . VAL A 1 86 ? -13.409 -4.317 23.404 1.00 96.69 86 VAL A CA 1
ATOM 610 C C . VAL A 1 86 ? -14.780 -3.796 23.831 1.00 96.69 86 VAL A C 1
ATOM 612 O O . VAL A 1 86 ? -15.372 -4.340 24.763 1.00 96.69 86 VAL A O 1
ATOM 615 N N . HIS A 1 87 ? -15.310 -2.776 23.153 1.00 95.19 87 HIS A N 1
ATOM 616 C CA . HIS A 1 87 ? -16.643 -2.247 23.437 1.00 95.19 87 HIS A CA 1
ATOM 617 C C . HIS A 1 87 ? -17.732 -3.306 23.215 1.00 95.19 87 HIS A C 1
ATOM 619 O O . HIS A 1 87 ? -18.558 -3.516 24.097 1.00 95.19 87 HIS A O 1
ATOM 625 N N . LEU A 1 88 ? -17.680 -4.035 22.094 1.00 94.38 88 LEU A N 1
ATOM 626 C CA . LEU A 1 88 ? -18.615 -5.122 21.774 1.00 94.38 88 LEU A CA 1
ATOM 627 C C . LEU A 1 88 ? -18.496 -6.322 22.723 1.00 94.38 88 LEU A C 1
ATOM 629 O O . LEU A 1 88 ? -19.489 -6.989 23.001 1.00 94.38 88 LEU A O 1
ATOM 633 N N . ALA A 1 89 ? -17.290 -6.617 23.213 1.00 94.62 89 ALA A N 1
ATOM 634 C CA . ALA A 1 89 ? -17.061 -7.708 24.156 1.00 94.62 89 ALA A CA 1
ATOM 635 C C . ALA A 1 89 ? -17.617 -7.409 25.558 1.00 94.62 89 ALA A C 1
ATOM 637 O O . ALA A 1 89 ? -17.828 -8.325 26.357 1.00 94.62 89 ALA A O 1
ATOM 638 N N . ARG A 1 90 ? -17.842 -6.132 25.887 1.00 91.25 90 ARG A N 1
ATOM 639 C CA . ARG A 1 90 ? -18.302 -5.711 27.206 1.00 91.25 90 ARG A CA 1
ATOM 640 C C . ARG A 1 90 ? -19.817 -5.897 27.306 1.00 91.25 90 ARG A C 1
ATOM 642 O O . ARG A 1 90 ? -20.586 -5.244 26.612 1.00 91.25 90 ARG A O 1
ATOM 649 N N . ARG A 1 91 ? -20.259 -6.784 28.200 1.00 85.94 91 ARG A N 1
ATOM 650 C CA . ARG A 1 91 ? -21.684 -6.959 28.505 1.00 85.94 91 ARG A CA 1
ATOM 651 C C . ARG A 1 91 ? -22.124 -5.898 29.511 1.00 85.94 91 ARG A C 1
ATOM 653 O O . ARG A 1 91 ? -21.583 -5.827 30.613 1.00 85.94 91 ARG A O 1
ATOM 660 N N . GLU A 1 92 ? -23.111 -5.095 29.145 1.00 73.19 92 GLU A N 1
ATOM 661 C CA . GLU A 1 92 ? -23.816 -4.225 30.086 1.00 73.19 92 GLU A CA 1
ATOM 662 C C . GLU A 1 92 ? -24.788 -5.097 30.899 1.00 73.19 92 GLU A C 1
ATOM 664 O O . GLU A 1 92 ? -25.681 -5.723 30.330 1.00 73.19 92 GLU A O 1
ATOM 669 N N . GLY A 1 93 ? -24.568 -5.220 32.214 1.00 63.44 93 GLY A N 1
ATOM 670 C CA . GLY A 1 93 ? -25.450 -5.980 33.111 1.00 63.44 93 GLY A CA 1
ATOM 671 C C . GLY A 1 93 ? -24.729 -7.012 33.975 1.00 63.44 93 GLY A C 1
ATOM 672 O O . GLY A 1 93 ? -24.828 -8.216 33.742 1.00 63.44 93 GLY A O 1
ATOM 673 N N . GLY A 1 94 ? -24.026 -6.516 34.991 1.00 59.69 94 GLY A N 1
ATOM 674 C CA . GLY A 1 94 ? -23.647 -7.266 36.187 1.00 59.69 94 GLY A CA 1
ATOM 675 C C . GLY A 1 94 ? -24.321 -6.633 37.399 1.00 59.69 94 GLY A C 1
ATOM 676 O O . GLY A 1 94 ? -23.635 -6.125 38.277 1.00 59.69 94 GLY A O 1
ATOM 677 N N . GLU A 1 95 ? -25.653 -6.575 37.388 1.00 58.94 95 GLU A N 1
ATOM 678 C CA . GLU A 1 95 ? -26.441 -6.280 38.584 1.00 58.94 95 GLU A CA 1
ATOM 679 C C . GLU A 1 95 ? -26.666 -7.602 39.331 1.00 58.94 95 GLU A C 1
ATOM 681 O O . GLU A 1 95 ? -27.394 -8.484 38.866 1.00 58.94 95 GLU A O 1
ATOM 686 N N . HIS A 1 96 ? -25.983 -7.737 40.466 1.00 47.94 96 HIS A N 1
ATOM 687 C CA . HIS A 1 96 ? -26.345 -8.612 41.576 1.00 47.94 96 HIS A CA 1
ATOM 688 C C . HIS A 1 96 ? -26.569 -7.731 42.800 1.00 47.94 96 HIS A C 1
ATOM 690 O O . HIS A 1 96 ? -25.729 -6.826 43.013 1.00 47.94 96 HIS A O 1
#

Foldseek 3Di:
DDDDDDPPDDPVVVVVVVVVVVVVVVVCVVPDDPDPDDDPPPFDPVVCVVCLCCVVNVPGPDRHHRNVVVNVVVVVVVVVVVVVVVVVVDDDDPDD

Secondary structure (DSSP, 8-state):
-PPP-------HHHHHHHHHHHHHHHHHHHH----S----TT--HHHHHHHHHHT-GGGSSS-----HHHHHHHHHHHHHHHHHHHHHH--S----

Organism: NCBI:txid1679096